Protein AF-A0A257AU21-F1 (afdb_monomer_lite)

Radius of gyration: 22.21 Å; chains: 1; bounding box: 50×19×64 Å

Secondary structure (DSSP, 8-state):
-HHHHHHHHHHHHHHHHHHHHHHHTT-HHHHHHHHHHHHHH-TT-HHHHHHHHHHHHHHHHHHHHHHHHHHHHHHHHHHHHHHHTT-HHHHHHHHHHHHHHSTT-

Sequence (105 aa):
HEVAQKKTQADYNARVAAGKNALEAGRFADAAREFTAALLLIPDGAEAREGQRAAEAKLAAAANREKADQAVRDLVQAAKADLAATRFNQAIAQLEQALRLAPGD

pLDDT: mean 91.13, std 9.09, range [53.38, 97.75]

Structure (mmCIF, N/CA/C/O backbone):
data_AF-A0A257AU21-F1
#
_entry.id   AF-A0A257AU21-F1
#
loop_
_atom_site.group_PDB
_atom_site.id
_atom_site.type_symbol
_atom_site.label_atom_id
_atom_site.label_alt_id
_atom_site.label_comp_id
_atom_site.label_asym_id
_atom_site.label_entity_id
_atom_site.label_seq_id
_atom_site.pdbx_PDB_ins_code
_atom_site.Cartn_x
_atom_site.Cartn_y
_atom_site.Cartn_z
_atom_site.occupancy
_atom_site.B_iso_or_equiv
_atom_site.auth_seq_id
_atom_site.auth_comp_id
_atom_site.auth_asym_id
_atom_site.auth_atom_id
_atom_site.pdbx_PDB_model_num
ATOM 1 N N . HIS A 1 1 ? 20.183 -7.238 -36.167 1.00 53.38 1 HIS A N 1
ATOM 2 C CA . HIS A 1 1 ? 19.791 -7.854 -34.879 1.00 53.38 1 HIS A CA 1
ATOM 3 C C . HIS A 1 1 ? 19.856 -6.882 -33.686 1.00 53.38 1 HIS A C 1
ATOM 5 O O . HIS A 1 1 ? 19.157 -7.113 -32.711 1.00 53.38 1 HIS A O 1
ATOM 11 N N . GLU A 1 2 ? 20.574 -5.753 -33.756 1.00 59.53 2 GLU A N 1
ATOM 12 C CA . GLU A 1 2 ? 20.700 -4.791 -32.634 1.00 59.53 2 GLU A CA 1
ATOM 13 C C . GLU A 1 2 ? 19.448 -3.942 -32.331 1.00 59.53 2 GLU A C 1
ATOM 15 O O . GLU A 1 2 ? 19.261 -3.483 -31.205 1.00 59.53 2 GLU A O 1
ATOM 20 N N . VAL A 1 3 ? 18.565 -3.734 -33.312 1.00 65.31 3 VAL A N 1
ATOM 21 C CA . VAL A 1 3 ? 17.386 -2.858 -33.161 1.00 65.31 3 VAL A CA 1
ATOM 22 C C . VAL A 1 3 ? 16.358 -3.440 -32.181 1.00 65.31 3 VAL A C 1
ATOM 24 O O . VAL A 1 3 ? 15.726 -2.698 -31.433 1.00 65.31 3 VAL A O 1
ATOM 27 N N . ALA A 1 4 ? 16.227 -4.771 -32.145 1.00 66.38 4 ALA A N 1
ATOM 28 C CA . ALA A 1 4 ? 15.310 -5.462 -31.242 1.00 66.38 4 ALA A CA 1
ATOM 29 C C . ALA A 1 4 ? 15.741 -5.307 -29.774 1.00 66.38 4 ALA A C 1
ATOM 31 O O . ALA A 1 4 ? 14.919 -4.958 -28.937 1.00 66.38 4 ALA A O 1
ATOM 32 N N . GLN A 1 5 ? 17.037 -5.457 -29.478 1.00 71.00 5 GLN A N 1
ATOM 33 C CA . GLN A 1 5 ? 17.553 -5.308 -28.113 1.00 71.00 5 GLN A CA 1
ATOM 34 C C . GLN A 1 5 ? 17.461 -3.867 -27.598 1.00 71.00 5 GLN A C 1
ATOM 36 O O . GLN A 1 5 ? 17.073 -3.647 -26.452 1.00 71.00 5 GLN A O 1
ATOM 41 N N . LYS A 1 6 ? 17.745 -2.867 -28.447 1.00 73.62 6 LYS A N 1
ATOM 42 C CA . LYS A 1 6 ? 17.598 -1.452 -28.062 1.00 73.62 6 LYS A CA 1
ATOM 43 C C . LYS A 1 6 ? 16.146 -1.082 -27.761 1.00 73.62 6 LYS A C 1
ATOM 45 O O . LYS A 1 6 ? 15.898 -0.334 -26.818 1.00 73.62 6 LYS A O 1
ATOM 50 N N . LYS A 1 7 ? 15.193 -1.621 -28.529 1.00 78.69 7 LYS A N 1
ATOM 51 C CA . LYS A 1 7 ? 13.763 -1.397 -28.293 1.00 78.69 7 LYS A CA 1
ATOM 52 C C . LYS A 1 7 ? 13.307 -2.037 -26.980 1.00 78.69 7 LYS A C 1
ATOM 54 O O . LYS A 1 7 ? 12.694 -1.352 -26.172 1.00 78.69 7 LYS A O 1
ATOM 59 N N . THR A 1 8 ? 13.714 -3.278 -26.709 1.00 88.00 8 THR A N 1
ATOM 60 C CA . THR A 1 8 ? 13.443 -3.959 -25.431 1.00 88.00 8 THR A CA 1
ATOM 61 C C . THR A 1 8 ? 13.991 -3.186 -24.229 1.00 88.00 8 THR A C 1
ATOM 63 O O . THR A 1 8 ? 13.302 -3.073 -23.220 1.00 88.00 8 THR A O 1
ATOM 66 N N . GLN A 1 9 ? 15.189 -2.600 -24.334 1.00 89.75 9 GLN A N 1
ATOM 67 C CA . GLN A 1 9 ? 15.759 -1.785 -23.256 1.00 89.75 9 GLN A CA 1
ATOM 68 C C . GLN A 1 9 ? 14.997 -0.472 -23.038 1.00 89.75 9 GLN A C 1
ATOM 70 O O . GLN A 1 9 ? 14.770 -0.073 -21.896 1.00 89.75 9 GLN A O 1
ATOM 75 N N . ALA A 1 10 ? 14.603 0.210 -24.116 1.00 92.88 10 ALA A N 1
ATOM 76 C CA . ALA A 1 10 ? 13.813 1.434 -24.022 1.00 92.88 10 ALA A CA 1
ATOM 77 C C . ALA A 1 10 ? 12.430 1.161 -23.409 1.00 92.88 10 ALA A C 1
ATOM 79 O O . ALA A 1 10 ? 12.015 1.874 -22.496 1.00 92.88 10 ALA A O 1
ATOM 80 N N . ASP A 1 11 ? 11.767 0.091 -23.855 1.00 93.94 11 ASP A N 1
ATOM 81 C CA . ASP A 1 11 ? 10.480 -0.348 -23.319 1.00 93.94 11 ASP A CA 1
ATOM 82 C C . ASP A 1 11 ? 10.611 -0.748 -21.840 1.00 93.94 11 ASP A C 1
ATOM 84 O O . ASP A 1 11 ? 9.794 -0.336 -21.019 1.00 93.94 11 ASP A O 1
ATOM 88 N N . TYR A 1 12 ? 11.676 -1.467 -21.463 1.00 95.00 12 TYR A N 1
ATOM 89 C CA . TYR A 1 12 ? 11.982 -1.779 -20.064 1.00 95.00 12 TYR A CA 1
ATOM 90 C C . TYR A 1 12 ? 12.116 -0.507 -19.219 1.00 95.00 12 TYR A C 1
ATOM 92 O O . TYR A 1 12 ? 11.444 -0.373 -18.198 1.00 95.00 12 TYR A O 1
ATOM 100 N N . ASN A 1 13 ? 12.933 0.454 -19.658 1.00 95.31 13 ASN A N 1
ATOM 101 C CA . ASN A 1 13 ? 13.148 1.701 -18.922 1.00 95.31 13 ASN A CA 1
ATOM 102 C C . ASN A 1 13 ? 11.836 2.490 -18.761 1.00 95.31 13 ASN A C 1
ATOM 104 O O . ASN A 1 13 ? 11.572 3.034 -17.689 1.00 95.31 13 ASN A O 1
ATOM 108 N N . ALA A 1 14 ? 10.997 2.524 -19.801 1.00 96.81 14 ALA A N 1
ATOM 109 C CA . ALA A 1 14 ? 9.699 3.192 -19.759 1.00 96.81 14 ALA A CA 1
ATOM 110 C C . ALA A 1 14 ? 8.745 2.531 -18.751 1.00 96.81 14 ALA A C 1
ATOM 112 O O . ALA A 1 14 ? 8.120 3.228 -17.951 1.00 96.81 14 ALA A O 1
ATOM 113 N N . ARG A 1 15 ? 8.679 1.192 -18.739 1.00 97.06 15 ARG A N 1
ATOM 114 C CA . ARG A 1 15 ? 7.891 0.414 -17.767 1.00 97.06 15 ARG A CA 1
ATOM 115 C C . ARG A 1 15 ? 8.356 0.664 -16.337 1.00 97.06 15 ARG A C 1
ATOM 117 O O . ARG A 1 15 ? 7.547 0.921 -15.452 1.00 97.06 15 ARG A O 1
ATOM 124 N N . VAL A 1 16 ? 9.666 0.656 -16.108 1.00 97.38 16 VAL A N 1
ATOM 125 C CA . VAL A 1 16 ? 10.235 0.912 -14.781 1.00 97.38 16 VAL A CA 1
ATOM 126 C C . VAL A 1 16 ? 9.939 2.335 -14.302 1.00 97.38 16 VAL A C 1
ATOM 128 O O . VAL A 1 16 ? 9.542 2.521 -13.152 1.00 97.38 16 VAL A O 1
ATOM 131 N N . ALA A 1 17 ? 10.054 3.339 -15.175 1.00 97.56 17 ALA A N 1
ATOM 132 C CA . ALA A 1 17 ? 9.689 4.716 -14.848 1.00 97.56 17 ALA A CA 1
ATOM 133 C C . ALA A 1 17 ? 8.189 4.864 -14.533 1.00 97.56 17 ALA A C 1
ATOM 135 O O . ALA A 1 17 ? 7.825 5.515 -13.552 1.00 97.56 17 ALA A O 1
ATOM 136 N N . ALA A 1 18 ? 7.317 4.220 -15.315 1.00 97.62 18 ALA A N 1
ATOM 137 C CA . ALA A 1 18 ? 5.878 4.196 -15.056 1.00 97.62 18 ALA A CA 1
ATOM 138 C C . ALA A 1 18 ? 5.554 3.540 -13.703 1.00 97.62 18 ALA A C 1
ATOM 140 O O . ALA A 1 18 ? 4.756 4.082 -12.936 1.00 97.62 18 ALA A O 1
ATOM 141 N N . GLY A 1 19 ? 6.225 2.431 -13.373 1.00 97.44 19 GLY A N 1
ATOM 142 C CA . GLY A 1 19 ? 6.091 1.754 -12.085 1.00 97.44 19 GLY A CA 1
ATOM 143 C C . GLY A 1 19 ? 6.513 2.628 -10.902 1.00 97.44 19 GLY A C 1
ATOM 144 O O . GLY A 1 19 ? 5.796 2.701 -9.904 1.00 97.44 19 GLY A O 1
ATOM 145 N N . LYS A 1 20 ? 7.629 3.358 -11.027 1.00 97.12 20 LYS A N 1
ATOM 146 C CA . LYS A 1 20 ? 8.094 4.317 -10.007 1.00 97.12 20 LYS A CA 1
ATOM 147 C C . LYS A 1 20 ? 7.086 5.451 -9.794 1.00 97.12 20 LYS A C 1
ATOM 149 O O . LYS A 1 20 ? 6.669 5.688 -8.666 1.00 97.12 20 LYS A O 1
ATOM 154 N N . ASN A 1 21 ? 6.595 6.066 -10.869 1.00 97.75 21 ASN A N 1
ATOM 155 C CA . ASN A 1 21 ? 5.573 7.112 -10.774 1.00 97.75 21 ASN A CA 1
ATOM 156 C C . ASN A 1 21 ? 4.258 6.586 -10.158 1.00 97.75 21 ASN A C 1
ATOM 158 O O . ASN A 1 21 ? 3.578 7.277 -9.401 1.00 97.75 21 ASN A O 1
ATOM 162 N N . ALA A 1 22 ? 3.878 5.342 -10.460 1.00 97.19 22 ALA A N 1
ATOM 163 C CA . ALA A 1 22 ? 2.719 4.711 -9.839 1.00 97.19 22 ALA A CA 1
ATOM 164 C C . ALA A 1 22 ? 2.927 4.462 -8.331 1.00 97.19 22 ALA A C 1
ATOM 166 O O . ALA A 1 22 ? 1.996 4.700 -7.562 1.00 97.19 22 ALA A O 1
ATOM 167 N N . LEU A 1 23 ? 4.133 4.065 -7.895 1.00 94.69 23 LEU A N 1
ATOM 168 C CA . LEU A 1 23 ? 4.492 3.956 -6.473 1.00 94.69 23 LEU A CA 1
ATOM 169 C C . LEU A 1 23 ? 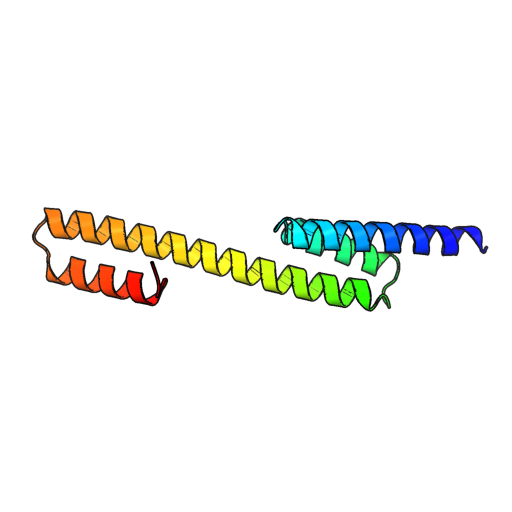4.352 5.297 -5.748 1.00 94.69 23 LEU A C 1
ATOM 171 O O . LEU A 1 23 ? 3.731 5.353 -4.688 1.00 94.69 23 LEU A O 1
ATOM 175 N N . GLU A 1 24 ? 4.911 6.362 -6.322 1.00 94.62 24 GLU A N 1
ATOM 176 C CA . GLU A 1 24 ? 4.865 7.713 -5.749 1.00 94.62 24 GLU A CA 1
ATOM 177 C C . GLU A 1 24 ? 3.431 8.249 -5.668 1.00 94.62 24 GLU A C 1
ATOM 179 O O . GLU A 1 24 ? 3.052 8.882 -4.687 1.00 94.62 24 GLU A O 1
ATOM 184 N N . ALA A 1 25 ? 2.599 7.912 -6.654 1.00 95.06 25 ALA A N 1
ATOM 185 C CA . ALA A 1 25 ? 1.179 8.245 -6.670 1.00 95.06 25 ALA A CA 1
ATOM 186 C C . ALA A 1 25 ? 0.310 7.360 -5.748 1.00 95.06 25 ALA A C 1
ATOM 188 O O . ALA A 1 25 ? -0.912 7.493 -5.764 1.00 95.06 25 ALA A O 1
ATOM 189 N N . GLY A 1 26 ? 0.892 6.411 -5.001 1.00 92.94 26 GLY A N 1
ATOM 190 C CA . GLY A 1 26 ? 0.147 5.474 -4.148 1.00 92.94 26 GLY A CA 1
ATOM 191 C C . GLY A 1 26 ? -0.640 4.399 -4.912 1.00 92.94 26 GLY A C 1
ATOM 192 O O . GLY A 1 26 ? -1.380 3.617 -4.316 1.00 92.94 26 GLY A O 1
ATOM 193 N N . ARG A 1 27 ? -0.473 4.316 -6.235 1.00 95.44 27 ARG A N 1
ATOM 194 C CA . ARG A 1 27 ? -1.121 3.334 -7.117 1.00 95.44 27 ARG A CA 1
ATOM 195 C C . ARG A 1 27 ? -0.317 2.036 -7.139 1.00 95.44 27 ARG A C 1
ATOM 197 O O . ARG A 1 27 ? 0.223 1.625 -8.164 1.00 95.44 27 ARG A O 1
ATOM 204 N N . PHE A 1 28 ? -0.212 1.385 -5.983 1.00 94.75 28 PHE A N 1
ATOM 205 C CA . PHE A 1 28 ? 0.675 0.232 -5.785 1.00 94.75 28 PHE A CA 1
ATOM 206 C C . PHE A 1 28 ? 0.343 -0.963 -6.696 1.00 94.75 28 PHE A C 1
ATOM 208 O O . PHE A 1 28 ? 1.247 -1.658 -7.153 1.00 94.75 28 PHE A O 1
ATOM 215 N N . ALA A 1 29 ? -0.938 -1.175 -7.016 1.00 94.31 29 ALA A N 1
ATOM 216 C CA . ALA A 1 29 ? -1.362 -2.227 -7.940 1.00 94.31 29 ALA A CA 1
ATOM 217 C C . ALA A 1 29 ? -0.887 -1.972 -9.383 1.00 94.31 29 ALA A C 1
ATOM 219 O O . ALA A 1 29 ? -0.411 -2.894 -10.044 1.00 94.31 29 ALA A O 1
ATOM 220 N N . ASP A 1 30 ? -0.982 -0.728 -9.863 1.00 95.94 30 ASP A N 1
ATOM 221 C CA . ASP A 1 30 ? -0.462 -0.343 -11.180 1.00 95.94 30 ASP A CA 1
ATOM 222 C C . ASP A 1 30 ? 1.064 -0.427 -11.209 1.00 95.94 30 ASP A C 1
ATOM 224 O O . ASP A 1 30 ? 1.635 -0.969 -12.151 1.00 95.94 30 ASP A O 1
ATOM 228 N N . ALA A 1 31 ? 1.730 0.007 -10.136 1.00 97.38 31 ALA A N 1
ATOM 229 C CA . ALA A 1 31 ? 3.176 -0.107 -10.019 1.00 97.38 31 ALA A CA 1
ATOM 230 C C . ALA A 1 31 ? 3.664 -1.556 -10.151 1.00 97.38 31 ALA A C 1
ATOM 232 O O . ALA A 1 31 ? 4.551 -1.838 -10.956 1.00 97.38 31 ALA A O 1
ATOM 233 N N . ALA A 1 32 ? 3.053 -2.486 -9.410 1.00 96.38 32 ALA A N 1
ATOM 234 C CA . ALA A 1 32 ? 3.399 -3.904 -9.477 1.00 96.38 32 ALA A CA 1
ATOM 235 C C . ALA A 1 32 ? 3.2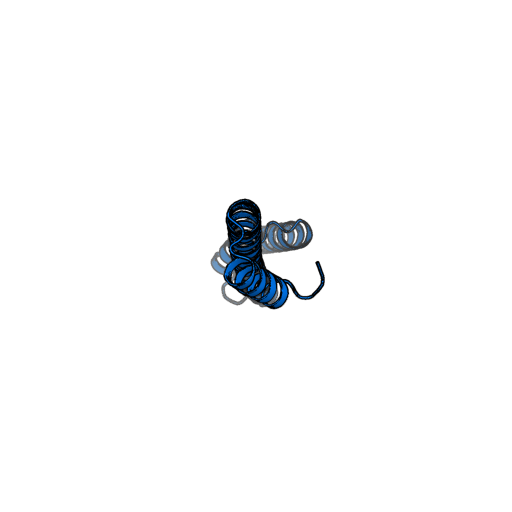21 -4.471 -10.897 1.00 96.38 32 ALA A C 1
ATOM 237 O O . ALA A 1 32 ? 4.071 -5.229 -11.371 1.00 96.38 32 ALA A O 1
ATOM 238 N N . ARG A 1 33 ? 2.158 -4.064 -11.609 1.00 96.94 33 ARG A N 1
ATOM 239 C CA . ARG A 1 33 ? 1.922 -4.457 -13.009 1.00 96.94 33 ARG A CA 1
ATOM 240 C C . ARG A 1 33 ? 3.006 -3.937 -13.947 1.00 96.94 33 ARG A C 1
ATOM 242 O O . ARG A 1 33 ? 3.522 -4.715 -14.747 1.00 96.94 33 ARG A O 1
ATOM 249 N N . GLU A 1 34 ? 3.376 -2.664 -13.837 1.00 97.62 34 GLU A N 1
ATOM 250 C CA . GLU A 1 34 ? 4.403 -2.061 -14.693 1.00 97.62 34 GLU A CA 1
ATOM 251 C C . GLU A 1 34 ? 5.785 -2.689 -14.464 1.00 97.62 34 GLU A C 1
ATOM 253 O O . GLU A 1 34 ? 6.479 -3.025 -15.424 1.00 97.62 34 GLU A O 1
ATOM 258 N N . PHE A 1 35 ? 6.164 -2.953 -13.210 1.00 97.25 35 PHE A N 1
ATOM 259 C CA . PHE A 1 35 ? 7.416 -3.654 -12.914 1.00 97.25 35 PHE A CA 1
ATOM 260 C C . PHE A 1 35 ? 7.408 -5.110 -13.384 1.00 97.25 35 PHE A C 1
ATOM 262 O O . PHE A 1 35 ? 8.407 -5.583 -13.922 1.00 97.25 35 PHE A O 1
ATOM 269 N N . THR A 1 36 ? 6.279 -5.809 -13.265 1.00 96.56 36 THR A N 1
ATOM 270 C CA . THR A 1 36 ? 6.137 -7.168 -13.811 1.00 96.56 36 THR A CA 1
ATOM 271 C C . THR A 1 36 ? 6.301 -7.156 -15.331 1.00 96.56 36 THR A C 1
ATOM 273 O O . THR A 1 36 ? 7.040 -7.968 -15.882 1.00 96.56 36 THR A O 1
ATOM 276 N N . ALA A 1 37 ? 5.679 -6.196 -16.021 1.00 96.06 37 ALA A N 1
ATOM 277 C CA . ALA A 1 37 ? 5.842 -6.020 -17.461 1.00 96.06 37 ALA A CA 1
ATOM 278 C C . ALA A 1 37 ? 7.295 -5.696 -17.850 1.00 96.06 37 ALA A C 1
ATOM 280 O O . ALA A 1 37 ? 7.778 -6.206 -18.858 1.00 96.06 37 ALA A O 1
ATOM 281 N N . ALA A 1 38 ? 8.015 -4.912 -17.042 1.00 95.88 38 ALA A N 1
ATOM 282 C CA . ALA A 1 38 ? 9.446 -4.692 -17.230 1.00 95.88 38 ALA A CA 1
ATOM 283 C C . ALA A 1 38 ? 10.245 -6.003 -17.099 1.00 95.88 38 ALA A C 1
ATOM 285 O O . ALA A 1 38 ? 11.083 -6.301 -17.947 1.00 95.88 38 ALA A O 1
ATOM 286 N N . LEU A 1 39 ? 9.955 -6.836 -16.098 1.00 95.31 39 LEU A N 1
ATOM 287 C CA . LEU A 1 39 ? 10.644 -8.118 -15.901 1.00 95.31 39 LEU A CA 1
ATOM 288 C C . LEU A 1 39 ? 10.351 -9.149 -16.993 1.00 95.31 39 LEU A C 1
ATOM 290 O O . LEU A 1 39 ? 11.196 -9.992 -17.271 1.00 95.31 39 LEU A O 1
ATOM 294 N N . LEU A 1 40 ? 9.201 -9.065 -17.662 1.00 94.56 40 LEU A N 1
ATOM 295 C CA . LEU A 1 40 ? 8.927 -9.881 -18.850 1.00 94.56 40 LEU A CA 1
ATOM 296 C C . LEU A 1 40 ? 9.824 -9.497 -20.039 1.00 94.56 40 LEU A C 1
ATOM 298 O O . LEU A 1 40 ? 10.119 -10.346 -20.878 1.00 94.56 40 LEU A O 1
ATOM 302 N N . LEU A 1 41 ? 10.260 -8.235 -20.114 1.00 93.00 41 LEU A N 1
ATOM 303 C CA . LEU A 1 41 ? 11.186 -7.748 -21.141 1.00 93.00 41 LEU A CA 1
ATOM 304 C C . LEU A 1 41 ? 12.641 -8.061 -20.782 1.00 93.00 41 LEU A C 1
ATOM 306 O O . LEU A 1 41 ? 13.407 -8.500 -21.639 1.00 93.00 41 LEU A O 1
ATOM 310 N N . ILE A 1 42 ? 13.019 -7.825 -19.523 1.00 92.44 42 ILE A N 1
ATOM 311 C CA . ILE A 1 42 ? 14.361 -8.085 -18.995 1.00 92.44 42 ILE A CA 1
ATOM 312 C C . ILE A 1 42 ? 14.225 -8.823 -17.658 1.00 92.44 42 ILE A C 1
ATOM 314 O O . ILE A 1 42 ? 14.157 -8.184 -16.601 1.00 92.44 42 ILE A O 1
ATOM 318 N N . PRO A 1 43 ? 14.229 -10.169 -17.683 1.00 89.81 43 PRO A N 1
ATOM 319 C CA . PRO A 1 43 ? 14.070 -10.994 -16.488 1.00 89.81 43 PRO A CA 1
ATOM 320 C C . PRO A 1 43 ? 15.150 -10.778 -15.439 1.00 89.81 43 PRO A C 1
ATOM 322 O O . PRO A 1 43 ? 14.890 -11.032 -14.272 1.00 89.81 43 PRO A O 1
ATOM 325 N N . ASP A 1 44 ? 16.327 -10.272 -15.825 1.00 90.56 44 ASP A N 1
ATOM 326 C CA . ASP A 1 44 ? 17.460 -9.939 -14.955 1.00 90.56 44 ASP A CA 1
ATOM 327 C C . ASP A 1 44 ? 17.483 -8.469 -14.486 1.00 90.56 44 ASP A C 1
ATOM 329 O O . ASP A 1 44 ? 18.406 -8.060 -13.782 1.00 90.56 44 ASP A O 1
ATOM 333 N N . GLY A 1 45 ? 16.436 -7.689 -14.776 1.00 92.56 45 GLY A N 1
ATOM 334 C CA . GLY A 1 45 ? 16.309 -6.291 -14.364 1.00 92.56 45 GLY A CA 1
ATOM 335 C C . GLY A 1 45 ? 16.210 -6.108 -12.846 1.00 92.56 45 GLY A C 1
ATOM 336 O O . GLY A 1 45 ? 15.134 -6.235 -12.260 1.00 92.56 45 GLY A O 1
ATOM 337 N N . ALA A 1 46 ? 17.327 -5.770 -12.194 1.00 93.69 46 ALA A N 1
ATOM 338 C CA . ALA A 1 46 ? 17.379 -5.579 -10.742 1.00 93.69 46 ALA A CA 1
ATOM 339 C C . ALA A 1 46 ? 16.441 -4.457 -10.262 1.00 93.69 46 ALA A C 1
ATOM 341 O O . ALA A 1 46 ? 15.731 -4.631 -9.273 1.00 93.69 46 ALA A O 1
ATOM 342 N N . GLU A 1 47 ? 16.387 -3.347 -11.004 1.00 94.00 47 GLU A N 1
ATOM 343 C CA . GLU A 1 47 ? 15.543 -2.195 -10.673 1.00 94.00 47 GLU A CA 1
ATOM 344 C C . GLU A 1 47 ? 14.047 -2.544 -10.724 1.00 94.00 47 GLU A C 1
ATOM 346 O O . GLU A 1 47 ? 13.297 -2.205 -9.810 1.00 94.00 47 GLU A O 1
ATOM 351 N N . ALA A 1 48 ? 13.6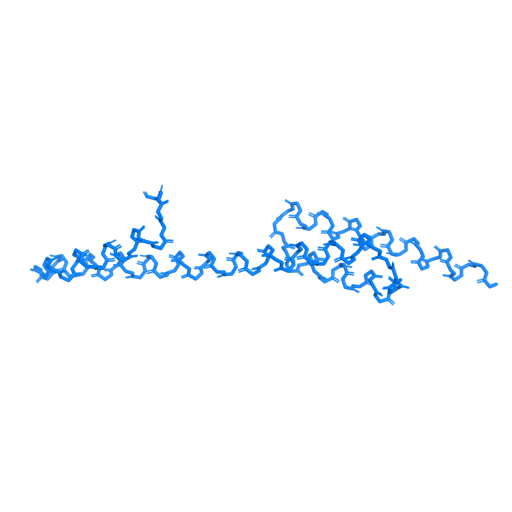12 -3.289 -11.745 1.00 95.31 48 ALA A N 1
ATOM 352 C CA . ALA A 1 48 ? 12.230 -3.742 -11.840 1.00 95.31 48 ALA A CA 1
ATOM 353 C C . ALA A 1 48 ? 11.872 -4.758 -10.741 1.00 95.31 48 ALA A C 1
ATOM 355 O O . ALA A 1 48 ? 10.786 -4.677 -10.173 1.00 95.31 48 ALA A O 1
ATOM 356 N N . ARG A 1 49 ? 12.787 -5.672 -10.374 1.00 96.31 49 ARG A N 1
ATOM 357 C CA . ARG A 1 49 ? 12.575 -6.613 -9.254 1.00 96.31 49 ARG A CA 1
ATOM 358 C C . ARG A 1 49 ? 12.415 -5.902 -7.919 1.00 96.31 49 ARG A C 1
ATOM 360 O O . ARG A 1 49 ? 11.572 -6.284 -7.111 1.00 96.31 49 ARG A O 1
ATOM 367 N N . GLU A 1 50 ? 13.257 -4.911 -7.651 1.00 96.31 50 GLU A N 1
ATOM 368 C CA . GLU A 1 50 ? 13.151 -4.116 -6.431 1.00 96.31 50 GLU A CA 1
ATOM 369 C C . GLU A 1 50 ? 11.841 -3.325 -6.407 1.00 96.31 50 GLU A C 1
ATOM 371 O O . GLU A 1 50 ? 11.099 -3.407 -5.426 1.00 96.31 50 GLU A O 1
ATOM 376 N N . GLY A 1 51 ? 11.513 -2.658 -7.516 1.00 95.00 51 GLY A N 1
ATOM 377 C CA . GLY A 1 51 ? 10.264 -1.922 -7.677 1.00 95.00 51 GLY A CA 1
ATOM 378 C C . GLY A 1 51 ? 9.026 -2.796 -7.473 1.00 95.00 51 GLY A C 1
ATOM 379 O O . GLY A 1 51 ? 8.118 -2.399 -6.742 1.00 95.00 51 GLY A O 1
ATOM 380 N N . GLN A 1 52 ? 9.002 -4.005 -8.048 1.00 96.44 52 GLN A N 1
ATOM 381 C CA . GLN A 1 52 ? 7.904 -4.956 -7.866 1.00 96.44 52 GLN A CA 1
ATOM 382 C C . GLN A 1 52 ? 7.726 -5.310 -6.387 1.00 96.44 52 GLN A C 1
ATOM 384 O O . GLN A 1 52 ? 6.627 -5.161 -5.859 1.00 96.44 52 GLN A O 1
ATOM 389 N N . ARG A 1 53 ? 8.804 -5.705 -5.697 1.00 96.06 53 ARG A N 1
ATOM 390 C CA . ARG A 1 53 ? 8.736 -6.070 -4.273 1.00 96.06 53 ARG A CA 1
ATOM 391 C C . ARG A 1 53 ? 8.274 -4.905 -3.404 1.00 96.06 53 ARG A C 1
ATOM 393 O O . ARG A 1 53 ? 7.466 -5.097 -2.497 1.00 96.06 53 ARG A O 1
ATOM 400 N N . ALA A 1 54 ? 8.760 -3.696 -3.682 1.00 95.44 54 ALA A N 1
ATOM 401 C CA . ALA A 1 54 ? 8.321 -2.496 -2.982 1.00 95.44 54 ALA A CA 1
ATOM 402 C C . ALA A 1 54 ? 6.823 -2.231 -3.207 1.00 95.44 54 ALA A C 1
ATOM 404 O O . ALA A 1 54 ? 6.096 -1.960 -2.249 1.00 95.44 54 ALA A O 1
ATOM 405 N N . ALA A 1 55 ? 6.346 -2.356 -4.447 1.00 96.12 55 ALA A N 1
ATOM 406 C CA . ALA A 1 55 ? 4.939 -2.181 -4.794 1.00 96.12 55 ALA A CA 1
ATOM 407 C C . ALA A 1 55 ? 4.039 -3.228 -4.130 1.00 96.12 55 ALA A C 1
ATOM 409 O O . ALA A 1 55 ? 3.021 -2.867 -3.546 1.00 96.12 55 ALA A O 1
ATOM 410 N N . GLU A 1 56 ? 4.433 -4.499 -4.140 1.00 94.12 56 GLU A N 1
ATOM 411 C CA . GLU A 1 56 ? 3.699 -5.587 -3.489 1.00 94.12 56 GLU A CA 1
ATOM 412 C C . GLU A 1 56 ? 3.626 -5.394 -1.970 1.00 94.12 56 GLU A C 1
ATOM 414 O O . GLU A 1 56 ? 2.551 -5.518 -1.383 1.00 94.12 56 GLU A O 1
ATOM 419 N N . ALA A 1 57 ? 4.737 -5.011 -1.331 1.00 94.75 57 ALA A N 1
ATOM 420 C CA . ALA A 1 57 ? 4.765 -4.731 0.102 1.00 94.75 57 ALA A CA 1
ATOM 421 C C . ALA A 1 57 ? 3.841 -3.561 0.473 1.00 94.75 57 ALA A C 1
ATOM 423 O O . ALA A 1 57 ? 3.089 -3.638 1.447 1.00 94.75 57 ALA A O 1
ATOM 424 N N . LYS A 1 58 ? 3.858 -2.484 -0.320 1.00 93.50 58 LYS A N 1
ATOM 425 C CA . LYS A 1 58 ? 2.977 -1.328 -0.116 1.00 93.50 58 LYS A CA 1
ATOM 426 C C . LYS A 1 58 ? 1.512 -1.666 -0.379 1.00 93.50 58 LYS A C 1
ATOM 428 O O . LYS A 1 58 ? 0.658 -1.233 0.388 1.00 93.50 58 LYS A O 1
ATOM 433 N N . LEU A 1 59 ? 1.219 -2.465 -1.404 1.00 92.00 59 LEU A N 1
ATOM 434 C CA . LEU A 1 59 ? -0.134 -2.928 -1.708 1.00 92.00 59 LEU A CA 1
ATOM 435 C C . LEU A 1 59 ? -0.696 -3.788 -0.571 1.00 92.00 59 LEU A C 1
ATOM 437 O O . LEU A 1 59 ? -1.819 -3.561 -0.130 1.00 92.00 59 LEU A O 1
ATOM 441 N N . ALA A 1 60 ? 0.096 -4.731 -0.056 1.00 90.88 60 ALA A N 1
ATOM 442 C CA . ALA A 1 60 ? -0.291 -5.560 1.081 1.00 90.88 60 ALA A CA 1
ATOM 443 C C . ALA A 1 60 ? -0.525 -4.718 2.345 1.00 90.88 60 ALA A C 1
ATOM 445 O O . ALA A 1 60 ? -1.521 -4.907 3.041 1.00 90.88 60 ALA A O 1
ATOM 446 N N . ALA A 1 61 ? 0.353 -3.748 2.617 1.00 89.38 61 ALA A N 1
ATOM 447 C CA . ALA A 1 61 ? 0.186 -2.828 3.737 1.00 89.38 61 ALA A CA 1
ATOM 448 C C . ALA A 1 61 ? -1.079 -1.963 3.595 1.00 89.38 61 ALA A C 1
ATOM 450 O O . ALA A 1 61 ? -1.809 -1.794 4.568 1.00 89.38 61 ALA A O 1
ATOM 451 N N . ALA A 1 62 ? -1.367 -1.458 2.392 1.00 87.50 62 ALA A N 1
ATOM 452 C CA . ALA A 1 62 ? -2.565 -0.670 2.114 1.00 87.50 62 ALA A CA 1
ATOM 453 C C . ALA A 1 62 ? -3.845 -1.498 2.287 1.00 87.50 62 ALA A C 1
ATOM 455 O O . ALA A 1 62 ? -4.773 -1.049 2.952 1.00 87.50 62 ALA A O 1
ATOM 456 N N . ALA A 1 63 ? -3.869 -2.731 1.775 1.00 86.94 63 ALA A N 1
ATOM 457 C CA . ALA A 1 63 ? -5.001 -3.639 1.947 1.00 86.94 63 ALA A CA 1
ATOM 458 C C . ALA A 1 63 ? -5.227 -4.012 3.422 1.00 86.94 63 ALA A C 1
ATOM 460 O O . ALA A 1 63 ? -6.364 -4.088 3.881 1.00 86.94 63 ALA A O 1
ATOM 461 N N . ASN A 1 64 ? -4.152 -4.228 4.187 1.00 85.25 64 ASN A N 1
ATOM 462 C CA . ASN A 1 64 ? -4.260 -4.482 5.623 1.00 85.25 64 ASN A CA 1
ATOM 463 C C . ASN A 1 64 ? -4.771 -3.258 6.382 1.00 85.25 64 ASN A C 1
ATOM 465 O O . ASN A 1 64 ? -5.588 -3.411 7.287 1.00 85.25 64 ASN A O 1
ATOM 469 N N . ARG A 1 65 ? -4.323 -2.057 6.002 1.00 85.19 65 ARG A N 1
ATOM 470 C CA . ARG A 1 65 ? -4.803 -0.810 6.595 1.00 85.19 65 ARG A CA 1
ATOM 471 C C . ARG A 1 65 ? -6.281 -0.584 6.302 1.00 85.19 65 ARG A C 1
ATOM 473 O O . ARG A 1 65 ? -7.025 -0.338 7.233 1.00 85.19 65 ARG A O 1
ATOM 480 N N . GLU A 1 66 ? -6.724 -0.762 5.060 1.00 86.88 66 GLU A N 1
ATOM 481 C CA . GLU A 1 66 ? -8.141 -0.629 4.699 1.00 86.88 66 GLU A CA 1
ATOM 482 C C . GLU A 1 66 ? -9.028 -1.589 5.506 1.00 86.88 66 GLU A C 1
ATOM 484 O O . GLU A 1 66 ? -10.063 -1.189 6.037 1.00 86.88 66 GLU A O 1
ATOM 489 N N . LYS A 1 67 ? -8.592 -2.844 5.673 1.00 86.50 67 LYS A N 1
ATOM 490 C CA . LYS A 1 67 ? -9.297 -3.817 6.520 1.00 86.50 67 LYS A CA 1
ATOM 491 C C . LYS A 1 67 ? -9.324 -3.402 7.988 1.00 86.50 67 LYS A C 1
ATOM 493 O O . LYS A 1 67 ? -10.353 -3.574 8.638 1.00 86.50 67 LYS A O 1
ATOM 498 N N . ALA A 1 68 ? -8.215 -2.882 8.514 1.00 87.88 68 ALA A N 1
ATOM 499 C CA . ALA A 1 68 ? -8.156 -2.374 9.880 1.00 87.88 68 ALA A CA 1
ATOM 500 C C . ALA A 1 68 ? -9.090 -1.168 10.057 1.00 87.88 68 ALA A C 1
ATOM 502 O O . ALA A 1 68 ? -9.892 -1.164 10.984 1.00 87.88 68 ALA A O 1
ATOM 503 N N . ASP A 1 69 ? -9.067 -0.213 9.127 1.00 88.62 69 ASP A N 1
ATOM 504 C CA . ASP A 1 69 ? -9.927 0.972 9.132 1.00 88.62 69 ASP A CA 1
ATOM 505 C C . ASP A 1 69 ? -11.410 0.582 9.060 1.00 88.62 69 ASP A C 1
ATOM 507 O O . ASP A 1 69 ? -12.246 1.152 9.764 1.00 88.62 69 ASP A O 1
ATOM 511 N N . GLN A 1 70 ? -11.756 -0.413 8.239 1.00 92.12 70 GLN A N 1
ATOM 512 C CA . GLN A 1 70 ? -13.112 -0.948 8.178 1.00 92.12 70 GLN A CA 1
ATOM 513 C C . GLN A 1 70 ? -13.517 -1.596 9.509 1.00 92.12 70 GLN A C 1
ATOM 515 O O . GLN A 1 70 ? -14.569 -1.261 10.048 1.00 92.12 70 GLN A O 1
ATOM 520 N N . ALA A 1 71 ? -12.668 -2.453 10.081 1.00 92.19 71 ALA A N 1
ATOM 521 C CA . ALA A 1 71 ? -12.938 -3.088 11.369 1.00 92.19 71 ALA A CA 1
ATOM 522 C C . ALA A 1 71 ? -13.095 -2.060 12.504 1.00 92.19 71 ALA A C 1
ATOM 524 O O . ALA A 1 71 ? -13.996 -2.184 13.330 1.00 92.19 71 ALA A O 1
ATOM 525 N N . VAL A 1 72 ? -12.268 -1.010 12.518 1.00 93.25 72 VAL A N 1
ATOM 526 C CA . VAL A 1 72 ? -12.384 0.118 13.454 1.00 93.25 72 VAL A CA 1
ATO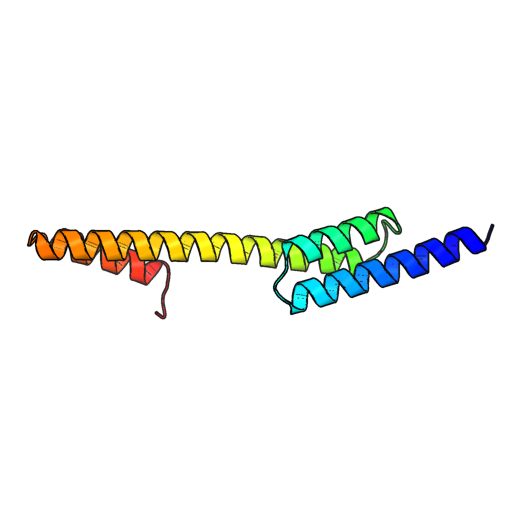M 527 C C . VAL A 1 72 ? -13.734 0.812 13.295 1.00 93.25 72 VAL A C 1
ATOM 529 O O . VAL A 1 72 ? -14.430 1.032 14.287 1.00 93.25 72 VAL A O 1
ATOM 532 N N . ARG A 1 73 ? -14.148 1.124 12.061 1.00 93.62 73 ARG A N 1
ATOM 533 C CA . ARG A 1 73 ? -15.454 1.750 11.795 1.00 93.62 73 ARG A CA 1
ATOM 534 C C . ARG A 1 73 ? -16.603 0.875 12.281 1.00 93.62 73 ARG A C 1
ATOM 536 O O . ARG A 1 73 ? -17.497 1.395 12.946 1.00 93.62 73 ARG A O 1
ATOM 543 N N . ASP A 1 74 ? -16.564 -0.421 11.996 1.00 95.19 74 ASP A N 1
ATOM 544 C CA . ASP A 1 74 ? -17.604 -1.365 12.406 1.00 95.19 74 ASP A CA 1
ATOM 545 C C . ASP A 1 74 ? -17.700 -1.462 13.938 1.00 95.19 74 ASP A C 1
ATOM 547 O O . ASP A 1 74 ? -18.795 -1.370 14.496 1.00 95.19 74 ASP A O 1
ATOM 551 N N . LEU A 1 75 ? -16.560 -1.542 14.636 1.00 95.31 75 LEU A N 1
ATOM 552 C CA . LEU A 1 75 ? -16.496 -1.549 16.102 1.00 95.31 75 LEU A CA 1
ATOM 553 C C . LEU A 1 75 ? -17.039 -0.254 16.714 1.00 95.31 75 LEU A C 1
ATOM 555 O O . LEU A 1 75 ? -17.805 -0.299 17.674 1.00 95.31 75 LEU A O 1
ATOM 559 N N . VAL A 1 76 ? -16.695 0.906 16.148 1.00 94.50 76 VAL A N 1
ATOM 560 C CA . VAL A 1 76 ? -17.199 2.204 16.622 1.00 94.50 76 VAL A CA 1
ATOM 561 C C . VAL A 1 76 ? -18.709 2.330 16.405 1.00 94.50 76 VAL A C 1
ATOM 563 O O . VAL A 1 76 ? -19.409 2.873 17.262 1.00 94.50 76 VAL A O 1
ATOM 566 N N . GLN A 1 77 ? -19.241 1.840 15.281 1.00 96.06 77 GLN A N 1
ATOM 567 C CA . GLN A 1 77 ? -20.687 1.841 15.036 1.00 96.06 77 GLN A CA 1
ATOM 568 C C . GLN A 1 77 ? -21.424 0.890 15.985 1.00 96.06 77 GLN A C 1
ATOM 570 O O . GLN A 1 77 ? -22.449 1.275 16.553 1.00 96.06 77 GLN A O 1
ATOM 575 N N . ALA A 1 78 ? -20.880 -0.307 16.219 1.00 95.00 78 ALA A N 1
ATOM 576 C CA . ALA A 1 78 ? -21.417 -1.247 17.198 1.00 95.00 78 ALA A CA 1
ATOM 577 C C . ALA A 1 78 ? -21.425 -0.637 18.611 1.00 95.00 78 ALA A C 1
ATOM 579 O O . ALA A 1 78 ? -22.464 -0.642 19.273 1.00 95.00 78 ALA A O 1
ATOM 580 N N . ALA A 1 79 ? -20.331 0.020 19.011 1.00 95.69 79 ALA A N 1
ATOM 581 C CA . ALA A 1 79 ? -20.226 0.675 20.311 1.00 95.69 79 ALA A CA 1
ATOM 582 C C . ALA A 1 79 ? -21.269 1.777 20.486 1.00 95.69 79 ALA A C 1
ATOM 584 O O . ALA A 1 79 ? -21.890 1.881 21.541 1.00 95.69 79 ALA A O 1
ATOM 585 N N . LYS A 1 80 ? -21.526 2.577 19.445 1.00 94.75 80 LYS A N 1
ATOM 586 C CA . LYS A 1 80 ? -22.588 3.595 19.467 1.00 94.75 80 LYS A CA 1
ATOM 587 C C . LYS A 1 80 ? -23.974 2.979 19.667 1.00 94.75 80 LYS A C 1
ATOM 589 O O . LYS A 1 80 ? -24.769 3.524 20.434 1.00 94.75 80 LYS A O 1
ATOM 594 N N . ALA A 1 81 ? -24.260 1.853 19.014 1.00 96.50 81 ALA A N 1
ATOM 595 C CA . ALA A 1 81 ? -25.525 1.143 19.185 1.00 96.50 81 ALA A CA 1
ATOM 596 C C . ALA A 1 81 ? -25.667 0.566 20.604 1.00 96.50 81 ALA A C 1
ATOM 598 O O . ALA A 1 81 ? -26.724 0.701 21.224 1.00 96.50 81 ALA A O 1
ATOM 599 N N . ASP A 1 82 ? -24.597 -0.009 21.153 1.00 96.25 82 ASP A N 1
ATOM 600 C CA . ASP A 1 82 ? -24.587 -0.543 22.514 1.00 96.25 82 ASP A CA 1
ATOM 601 C C . ASP A 1 82 ? -24.691 0.567 23.574 1.00 96.25 82 ASP A C 1
ATOM 603 O O . ASP A 1 82 ? -25.408 0.395 24.560 1.00 96.25 82 ASP A O 1
ATOM 607 N N . LEU A 1 83 ? -24.091 1.744 23.352 1.00 95.31 83 LEU A N 1
ATOM 608 C CA . LEU A 1 83 ? -24.292 2.925 24.204 1.00 95.31 83 LEU A CA 1
ATOM 609 C C . LEU A 1 83 ? -25.759 3.373 24.221 1.00 95.31 83 LEU A C 1
ATOM 611 O O . LEU A 1 83 ? -26.310 3.605 25.296 1.00 95.31 83 LEU A O 1
ATOM 615 N N . ALA A 1 84 ? -26.409 3.442 23.054 1.00 95.94 84 ALA A N 1
ATOM 616 C CA . ALA A 1 84 ? -27.832 3.777 22.957 1.00 95.94 84 ALA A CA 1
ATOM 617 C C . ALA A 1 84 ? -28.726 2.734 23.652 1.00 95.94 84 ALA A C 1
ATOM 619 O O . ALA A 1 84 ? -29.770 3.074 24.204 1.00 95.94 84 ALA A O 1
ATOM 620 N N . ALA A 1 85 ? -28.291 1.473 23.674 1.00 96.44 85 ALA A N 1
ATOM 621 C CA . ALA A 1 85 ? -28.951 0.380 24.379 1.00 96.44 85 ALA A CA 1
ATOM 622 C C . ALA A 1 85 ? -28.524 0.238 25.854 1.00 96.44 85 ALA A C 1
ATOM 624 O O . ALA A 1 85 ? -28.905 -0.741 26.496 1.00 96.44 85 ALA A O 1
ATOM 625 N N . THR A 1 86 ? -27.748 1.177 26.416 1.00 96.44 86 THR A N 1
ATOM 626 C CA . THR A 1 86 ? -27.211 1.150 27.798 1.00 96.44 86 THR A CA 1
ATOM 627 C C . THR A 1 86 ? -26.293 -0.042 28.121 1.00 96.44 86 THR A C 1
ATOM 629 O O . THR A 1 86 ? -26.022 -0.358 29.279 1.00 96.44 86 THR A O 1
ATOM 632 N N . ARG A 1 87 ? -25.748 -0.704 27.096 1.00 96.88 87 ARG A N 1
ATOM 633 C CA . ARG A 1 87 ? -24.818 -1.840 27.197 1.00 96.88 87 ARG A CA 1
ATOM 634 C C . ARG A 1 87 ? -23.371 -1.358 27.302 1.00 96.88 87 ARG A C 1
ATOM 636 O O . ARG A 1 87 ? -22.520 -1.691 26.480 1.00 96.88 87 ARG A O 1
ATOM 643 N N . PHE A 1 88 ? -23.080 -0.589 28.348 1.00 93.62 88 PHE A N 1
ATOM 644 C CA . PHE A 1 88 ? -21.797 0.105 28.511 1.00 93.62 88 PHE A CA 1
ATOM 645 C C . PHE A 1 88 ? -20.575 -0.824 28.459 1.00 93.62 88 PHE A C 1
ATOM 647 O O . PHE A 1 88 ? -19.592 -0.494 27.805 1.00 93.62 88 PHE A O 1
ATOM 654 N N . ASN A 1 89 ? -20.648 -2.013 29.065 1.00 94.94 89 ASN A N 1
ATOM 655 C CA . ASN A 1 89 ? -19.531 -2.966 29.051 1.00 94.94 89 ASN A CA 1
ATOM 656 C C . ASN A 1 89 ? -19.188 -3.465 27.634 1.00 94.94 89 ASN A C 1
ATOM 658 O O . ASN A 1 89 ? -18.015 -3.642 27.323 1.00 94.94 89 ASN A O 1
ATOM 662 N N . GLN A 1 90 ? -20.196 -3.677 26.776 1.00 94.06 90 GLN A N 1
ATOM 663 C CA . GLN A 1 90 ? -19.980 -4.101 25.384 1.00 94.06 90 GLN A CA 1
ATOM 664 C C . GLN A 1 90 ? -19.375 -2.962 24.561 1.00 94.06 90 GLN A C 1
ATOM 666 O O . GLN A 1 90 ? -18.386 -3.169 23.861 1.00 94.06 90 GLN A O 1
ATOM 671 N N . ALA A 1 91 ? -19.903 -1.747 24.736 1.00 94.75 91 ALA A N 1
ATOM 672 C CA . ALA A 1 91 ? -19.384 -0.563 24.066 1.00 94.75 91 ALA A CA 1
ATOM 673 C C . ALA A 1 91 ? -17.917 -0.279 24.431 1.00 94.75 91 ALA A C 1
ATOM 675 O O . ALA A 1 91 ? -17.115 0.008 23.546 1.00 94.75 91 ALA A O 1
ATOM 676 N N . ILE A 1 92 ? -17.541 -0.402 25.711 1.00 95.81 92 ILE A N 1
ATOM 677 C CA . ILE A 1 92 ? -16.145 -0.245 26.154 1.00 95.81 92 ILE A CA 1
ATOM 678 C C . ILE A 1 92 ? -15.254 -1.288 25.474 1.00 95.81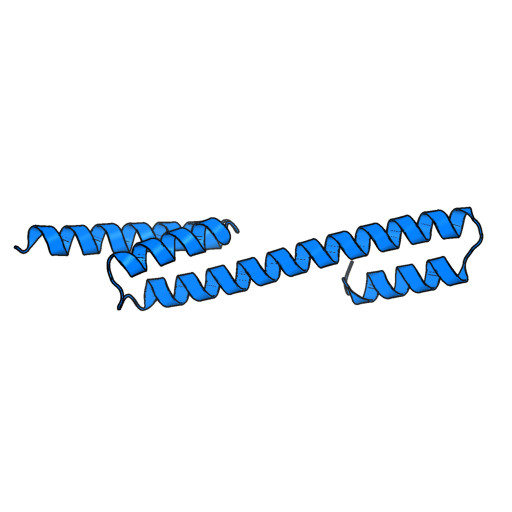 92 ILE A C 1
ATOM 680 O O . ILE A 1 92 ? -14.261 -0.914 24.856 1.00 95.81 92 ILE A O 1
ATOM 684 N N . ALA A 1 93 ? -15.637 -2.568 25.507 1.00 95.31 93 ALA A N 1
ATOM 685 C CA . ALA A 1 93 ? -14.842 -3.635 24.901 1.00 95.31 93 ALA A CA 1
ATOM 686 C C . ALA A 1 93 ? -14.629 -3.429 23.387 1.00 95.31 93 ALA A C 1
ATOM 688 O O . ALA A 1 93 ? -13.528 -3.641 22.880 1.00 95.31 93 ALA A O 1
ATOM 689 N N . GLN A 1 94 ? -15.661 -2.984 22.663 1.00 93.94 94 GLN A N 1
ATOM 690 C CA . GLN A 1 94 ? -15.578 -2.686 21.229 1.00 93.94 94 GLN A CA 1
ATOM 691 C C . GLN A 1 94 ? -14.674 -1.477 20.941 1.00 93.94 94 GLN A C 1
ATOM 693 O O . GLN A 1 94 ? -13.856 -1.528 20.021 1.00 93.94 94 GLN A O 1
ATOM 698 N N . LEU A 1 95 ? -14.765 -0.411 21.743 1.00 93.44 95 LEU A N 1
ATOM 699 C CA . LEU A 1 95 ? -13.896 0.764 21.609 1.00 93.44 95 LEU A CA 1
ATOM 700 C C . LEU A 1 95 ? -12.433 0.430 21.922 1.00 93.44 95 LEU A C 1
ATOM 702 O O . LEU A 1 95 ? -11.544 0.843 21.183 1.00 93.44 95 LEU A O 1
ATOM 706 N N . GLU A 1 96 ? -12.166 -0.370 22.955 1.00 93.94 96 GLU A N 1
ATOM 707 C CA . GLU A 1 96 ? -10.811 -0.839 23.266 1.00 93.94 96 GLU A CA 1
ATOM 708 C C . GLU A 1 96 ? -10.212 -1.666 22.123 1.00 93.94 96 GLU A C 1
ATOM 710 O O . GLU A 1 96 ? -9.025 -1.541 21.821 1.00 93.94 96 GLU A O 1
ATOM 715 N N . GLN A 1 97 ? -11.017 -2.508 21.467 1.00 92.38 97 GLN A N 1
ATOM 716 C CA . GLN A 1 97 ? -10.580 -3.249 20.283 1.00 92.38 97 GLN A CA 1
ATOM 717 C C . GLN A 1 97 ? -10.269 -2.313 19.111 1.00 92.38 97 GLN A C 1
ATOM 719 O O . GLN A 1 97 ? -9.245 -2.495 18.454 1.00 92.38 97 GLN A O 1
ATOM 724 N N . ALA A 1 98 ? -11.095 -1.290 18.884 1.00 92.12 98 ALA A N 1
ATOM 725 C CA . ALA A 1 98 ? -10.867 -0.298 17.837 1.00 92.12 98 ALA A CA 1
ATOM 726 C C . ALA A 1 98 ? -9.549 0.469 18.063 1.00 92.12 98 ALA A C 1
ATOM 728 O O . ALA A 1 98 ? -8.719 0.548 17.158 1.00 92.12 98 ALA A O 1
ATOM 729 N N . LEU A 1 99 ? -9.294 0.923 19.296 1.00 90.94 99 LEU A N 1
ATOM 730 C CA . LEU A 1 99 ? -8.048 1.595 19.694 1.00 90.94 99 LEU A CA 1
ATOM 731 C C . LEU A 1 99 ? -6.794 0.730 19.486 1.00 90.94 99 LEU A C 1
ATOM 733 O O . LEU A 1 99 ? -5.725 1.248 19.173 1.00 90.94 99 LEU A O 1
ATOM 737 N N . ARG A 1 100 ? -6.898 -0.596 19.639 1.00 89.94 100 ARG A N 1
ATOM 738 C CA . ARG A 1 100 ? -5.772 -1.515 19.383 1.00 89.94 100 ARG A CA 1
ATOM 739 C C . ARG A 1 100 ? -5.458 -1.670 17.895 1.00 89.94 100 ARG A C 1
ATOM 741 O O . ARG A 1 100 ? -4.310 -1.948 17.557 1.00 89.94 100 ARG A O 1
ATOM 748 N N . LEU A 1 101 ? -6.459 -1.533 17.026 1.00 87.00 101 LEU A N 1
ATOM 749 C CA . LEU A 1 101 ? -6.307 -1.652 15.572 1.00 87.00 101 LEU A CA 1
ATOM 750 C C . LEU A 1 101 ? -5.801 -0.353 14.929 1.00 87.00 101 LEU A C 1
ATOM 752 O O . LEU A 1 101 ? -5.106 -0.419 13.916 1.00 87.00 101 LEU A O 1
ATOM 756 N N . ALA A 1 102 ? -6.093 0.798 15.539 1.00 81.50 102 AL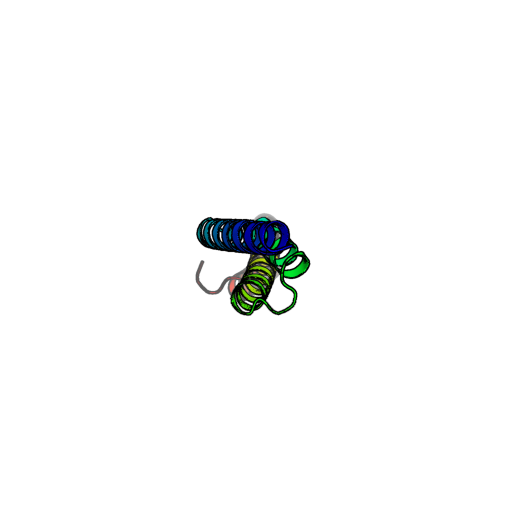A A N 1
ATOM 757 C CA . ALA A 1 102 ? -5.602 2.112 15.127 1.00 81.50 102 ALA A CA 1
ATOM 758 C C . ALA A 1 102 ? -5.053 2.906 16.334 1.00 81.50 102 ALA A C 1
ATOM 760 O O . ALA A 1 102 ? -5.698 3.839 16.813 1.00 81.50 102 ALA A O 1
ATOM 761 N N . PRO A 1 103 ? -3.866 2.548 16.861 1.00 69.88 103 PRO A N 1
ATOM 762 C CA . PRO A 1 103 ? -3.258 3.274 17.971 1.00 69.88 103 PRO A CA 1
ATOM 763 C C . PRO A 1 103 ? -2.739 4.634 17.478 1.00 69.88 103 PRO A C 1
ATOM 765 O O . PRO A 1 103 ? -1.621 4.729 16.972 1.00 69.88 103 PRO A O 1
ATOM 768 N N . GLY A 1 104 ? -3.555 5.682 17.596 1.00 64.56 104 GLY A N 1
ATOM 769 C CA . GLY A 1 104 ? -3.183 7.051 17.220 1.00 64.56 104 GLY A CA 1
ATOM 770 C C . GLY A 1 104 ? -4.286 7.898 16.575 1.00 64.56 104 GLY A C 1
ATOM 771 O O . GLY A 1 104 ? -4.045 9.089 16.385 1.00 64.56 104 GLY A O 1
ATOM 772 N N . ASP A 1 105 ? -5.442 7.308 16.248 1.00 56.16 105 ASP A N 1
ATOM 773 C CA . ASP A 1 105 ? -6.704 8.028 15.975 1.00 56.16 105 ASP A CA 1
ATOM 774 C C . ASP A 1 105 ? -7.388 8.454 17.289 1.00 56.16 105 ASP A C 1
ATOM 776 O O . ASP A 1 105 ? -7.958 9.569 17.324 1.00 56.16 105 ASP A O 1
#

Foldseek 3Di:
DVVLLVVLVVLLVVLLVQLVVCVVVLVLVSNLVSLVVSCVSPVPPPSSVVSNVSSVVSVVVVVLLVVLVVLLVVLCVVLVVCVVVVVNVSSVVSNVSSCVSPVPD